Protein AF-A0A1G2LWX1-F1 (afdb_monomer_lite)

Secondary structure (DSSP, 8-state):
-EEEE-S--S-HHHHHHHTT-EEEEE-TTT--EEEEEESTTSSSSEEEEEEEEETTEEEEEEEEE-S---------STHHHHHHHHHHHHHHHHHHHHHHHHTT-

pLDDT: mean 83.65, std 17.0, range [34.72, 96.5]

Foldseek 3Di:
DKDKDAQAPDDPCQLVVLLVWDFDDQDPVQRWTKTWDDDPPDPDQIKIWTWDDDPRMIMTDIATDHDDDDPDDDDDDPVPVRVVVRVVSVVSSVVSSVVSRVVVD

Sequence (105 aa):
MKLLFKNIKCDVLFLIRRAGYGLERINGETGEYVFGRRFGGRQYPKFHIYARKEGDDLTVNLHLDQKKPVYSGVSAHSGEYDGEVVEQEAGRVKILIDKAIRAKI

Radius of gyration: 14.51 Å; chains: 1; bounding box: 31×26×38 Å

Structure (mmCIF, N/CA/C/O backbone):
data_AF-A0A1G2LWX1-F1
#
_entry.id   AF-A0A1G2LWX1-F1
#
loop_
_atom_site.group_PDB
_atom_site.id
_atom_site.type_symbol
_atom_site.label_atom_id
_atom_site.label_alt_id
_atom_site.label_comp_id
_atom_site.label_asym_id
_atom_site.label_entity_id
_atom_site.label_seq_id
_atom_site.pdbx_PDB_ins_code
_atom_site.Cartn_x
_atom_site.Cartn_y
_atom_site.Cartn_z
_atom_site.occupancy
_atom_site.B_iso_or_equiv
_atom_site.auth_seq_id
_atom_site.auth_comp_id
_atom_site.auth_asym_id
_atom_site.auth_atom_id
_atom_site.pdbx_PDB_model_num
ATOM 1 N N . MET A 1 1 ? -1.415 4.005 -8.676 1.00 88.50 1 MET A N 1
ATOM 2 C CA . MET A 1 1 ? -2.842 3.772 -8.356 1.00 88.50 1 MET A CA 1
ATOM 3 C C . MET A 1 1 ? -3.098 4.055 -6.882 1.00 88.50 1 MET A C 1
ATOM 5 O O . MET A 1 1 ? -2.389 3.514 -6.044 1.00 88.50 1 MET A O 1
ATOM 9 N N . LYS A 1 2 ? -4.107 4.871 -6.553 1.00 91.06 2 LYS A N 1
ATOM 10 C CA . LYS A 1 2 ? -4.453 5.228 -5.166 1.00 91.06 2 LYS A CA 1
ATOM 11 C C . LYS A 1 2 ? -5.703 4.474 -4.707 1.00 91.06 2 LYS A C 1
ATOM 13 O O . LYS A 1 2 ? -6.737 4.542 -5.360 1.00 91.06 2 LYS A O 1
ATOM 18 N N . LEU A 1 3 ? -5.612 3.805 -3.564 1.00 93.19 3 LEU A N 1
ATOM 19 C CA . LEU A 1 3 ? -6.710 3.134 -2.873 1.00 93.19 3 LEU A CA 1
ATOM 20 C C . LEU A 1 3 ? -6.994 3.851 -1.551 1.00 93.19 3 LEU A C 1
ATOM 22 O O . LEU A 1 3 ? -6.075 4.303 -0.864 1.00 93.19 3 LEU A O 1
ATOM 26 N N . LEU A 1 4 ? -8.274 3.944 -1.201 1.00 94.38 4 LEU A N 1
ATOM 27 C CA . LEU A 1 4 ? -8.750 4.564 0.030 1.00 94.38 4 LEU A CA 1
ATOM 28 C C . LEU A 1 4 ? -9.596 3.556 0.799 1.00 94.38 4 LEU A C 1
ATOM 30 O O . LEU A 1 4 ? -10.557 3.011 0.257 1.00 94.38 4 LEU A O 1
ATOM 34 N N . PHE A 1 5 ? -9.253 3.351 2.064 1.00 94.19 5 PHE A N 1
ATOM 35 C CA . PHE A 1 5 ? -10.014 2.529 2.992 1.00 94.19 5 PHE A CA 1
ATOM 36 C C . PHE A 1 5 ? -10.421 3.387 4.187 1.00 94.19 5 PHE A C 1
ATOM 38 O O . PHE A 1 5 ? -9.610 4.145 4.715 1.00 94.19 5 PHE A O 1
ATOM 45 N N . LYS A 1 6 ? -11.682 3.284 4.597 1.00 93.62 6 LYS A N 1
ATOM 46 C CA . LYS A 1 6 ? -12.264 4.076 5.688 1.00 93.62 6 LYS A CA 1
ATOM 47 C C . LYS A 1 6 ? -12.482 3.200 6.917 1.00 93.62 6 LYS A C 1
ATOM 49 O O . LYS A 1 6 ? -12.676 1.994 6.773 1.00 93.62 6 LYS A O 1
ATOM 54 N N . ASN A 1 7 ? -12.513 3.809 8.101 1.00 91.69 7 ASN A N 1
ATOM 55 C CA . ASN A 1 7 ? -12.843 3.132 9.365 1.00 91.69 7 ASN A CA 1
ATOM 56 C C . ASN A 1 7 ? -11.900 1.962 9.722 1.00 91.69 7 ASN A C 1
ATOM 58 O O . ASN A 1 7 ? -12.309 0.924 10.244 1.00 91.69 7 ASN A O 1
ATOM 62 N N . ILE A 1 8 ? -10.612 2.120 9.437 1.00 93.06 8 ILE A N 1
ATOM 63 C CA . ILE A 1 8 ? -9.576 1.120 9.662 1.00 93.06 8 ILE A CA 1
ATOM 64 C C . ILE A 1 8 ? -9.080 1.157 11.105 1.00 93.06 8 ILE A C 1
ATOM 66 O O . ILE A 1 8 ? -8.221 1.951 11.482 1.00 93.06 8 ILE A O 1
ATOM 70 N N . LYS A 1 9 ? -9.543 0.194 11.903 1.00 90.50 9 LYS A N 1
ATOM 71 C CA . LYS A 1 9 ? -9.045 -0.047 13.271 1.00 90.50 9 LYS A CA 1
ATOM 72 C C . LYS A 1 9 ? -7.751 -0.859 13.320 1.00 90.50 9 LYS A C 1
ATOM 74 O O . LYS A 1 9 ? -7.046 -0.855 14.323 1.00 90.50 9 LYS A O 1
ATOM 79 N N . CYS A 1 10 ? -7.407 -1.531 12.224 1.00 89.81 10 CYS A N 1
ATOM 80 C CA . CYS A 1 10 ? -6.182 -2.312 12.125 1.00 89.81 10 CYS A CA 1
ATOM 81 C C . CYS A 1 10 ? -4.931 -1.430 11.980 1.00 89.81 10 CYS A C 1
ATOM 83 O O . CYS A 1 10 ? -4.984 -0.283 11.526 1.00 89.81 10 CYS A O 1
ATOM 85 N N . ASP A 1 11 ? -3.794 -2.012 12.349 1.00 92.56 11 ASP A N 1
ATOM 86 C CA . ASP A 1 11 ? -2.473 -1.433 12.130 1.00 92.56 11 ASP A CA 1
ATOM 87 C C . ASP A 1 11 ? -2.066 -1.514 10.644 1.00 92.56 11 ASP A C 1
ATOM 89 O O . ASP A 1 11 ? -2.345 -2.510 9.966 1.00 92.56 11 ASP A O 1
ATOM 93 N N . VAL A 1 12 ? -1.395 -0.471 10.140 1.00 93.75 12 VAL A N 1
ATOM 94 C CA . VAL A 1 12 ? -0.976 -0.371 8.728 1.00 93.75 12 VAL A CA 1
ATOM 95 C C . VAL A 1 12 ? -0.003 -1.491 8.371 1.00 93.75 12 VAL A C 1
ATOM 97 O O . VAL A 1 12 ? -0.139 -2.130 7.326 1.00 93.75 12 VAL A O 1
ATOM 100 N N . LEU A 1 13 ? 0.950 -1.775 9.260 1.00 94.25 13 LEU A N 1
ATOM 101 C CA . LEU A 1 13 ? 1.959 -2.806 9.059 1.00 94.25 13 LEU A CA 1
ATOM 102 C C . LEU A 1 13 ? 1.312 -4.183 8.916 1.00 94.25 13 LEU A C 1
ATOM 104 O O . LEU A 1 13 ? 1.691 -4.963 8.042 1.00 94.25 13 LEU A O 1
ATOM 108 N N . PHE A 1 14 ? 0.307 -4.471 9.745 1.00 94.31 14 PHE A N 1
ATOM 109 C CA . PHE A 1 14 ? -0.454 -5.716 9.671 1.00 94.31 14 PHE A CA 1
ATOM 110 C C . PHE A 1 14 ? -1.155 -5.887 8.315 1.00 94.31 14 PHE A C 1
ATOM 112 O O . PHE A 1 14 ? -1.017 -6.937 7.681 1.00 94.31 14 PHE A O 1
ATOM 119 N N . LEU A 1 15 ? -1.875 -4.861 7.853 1.00 95.06 15 LEU A N 1
ATOM 120 C CA . LEU A 1 15 ? -2.644 -4.925 6.607 1.00 95.06 15 LEU A CA 1
ATOM 121 C C . LEU A 1 15 ? -1.744 -5.091 5.378 1.00 95.06 15 LEU A C 1
ATOM 123 O O . LEU A 1 15 ? -1.973 -5.974 4.550 1.00 95.06 15 LEU A O 1
ATOM 127 N N . ILE A 1 16 ? -0.685 -4.286 5.272 1.00 95.75 16 ILE A N 1
ATOM 128 C CA . ILE A 1 16 ? 0.174 -4.284 4.083 1.00 95.75 16 ILE A CA 1
ATOM 129 C C . ILE A 1 16 ? 1.064 -5.538 4.017 1.00 95.75 16 ILE A C 1
ATOM 131 O O . ILE A 1 16 ? 1.277 -6.091 2.933 1.00 95.75 16 ILE A O 1
ATOM 135 N N . ARG A 1 17 ? 1.487 -6.095 5.163 1.00 94.94 17 ARG A N 1
ATOM 136 C CA . ARG A 1 17 ? 2.188 -7.394 5.192 1.00 94.94 17 ARG A CA 1
ATOM 137 C C . ARG A 1 17 ? 1.298 -8.541 4.721 1.00 94.94 17 ARG A C 1
ATOM 139 O O . ARG A 1 17 ? 1.773 -9.412 3.997 1.00 94.94 17 ARG A O 1
ATOM 146 N N . ARG A 1 18 ? 0.001 -8.527 5.057 1.00 94.25 18 ARG A N 1
ATOM 147 C CA . ARG A 1 18 ? -0.979 -9.505 4.540 1.00 94.25 18 ARG A CA 1
ATOM 148 C C . ARG A 1 18 ? -1.196 -9.383 3.030 1.00 94.25 18 ARG A C 1
ATOM 150 O O . ARG A 1 18 ? -1.504 -10.383 2.389 1.00 94.25 18 ARG A O 1
ATOM 157 N N . ALA A 1 19 ? -0.970 -8.203 2.455 1.00 94.31 19 ALA A N 1
ATOM 158 C CA . ALA A 1 19 ? -0.961 -8.007 1.007 1.00 94.31 19 ALA A CA 1
ATOM 159 C C . ALA A 1 19 ? 0.326 -8.522 0.318 1.00 94.31 19 ALA A C 1
ATOM 161 O O . ALA A 1 19 ? 0.384 -8.577 -0.916 1.00 94.31 19 ALA A O 1
ATOM 162 N N . GLY A 1 20 ? 1.337 -8.950 1.086 1.00 94.12 20 GLY A N 1
ATOM 163 C CA . GLY A 1 20 ? 2.585 -9.532 0.579 1.00 94.12 20 GLY A CA 1
ATOM 164 C C . GLY A 1 20 ? 3.723 -8.529 0.380 1.00 94.12 20 GLY A C 1
ATOM 165 O O . GLY A 1 20 ? 4.634 -8.796 -0.401 1.00 94.12 20 GLY A O 1
ATOM 166 N N . TYR A 1 21 ? 3.670 -7.381 1.056 1.00 95.62 21 TYR A N 1
ATOM 167 C CA . TYR A 1 21 ? 4.684 -6.334 0.958 1.00 95.62 21 TYR A CA 1
ATOM 168 C C . TYR A 1 21 ? 5.509 -6.236 2.246 1.00 95.62 21 TYR A C 1
ATOM 170 O O . TYR A 1 21 ? 4.970 -6.285 3.355 1.00 95.62 21 TYR A O 1
ATOM 178 N N . GLY A 1 22 ? 6.826 -6.091 2.101 1.00 94.69 22 GLY A N 1
ATOM 179 C CA . GLY A 1 22 ? 7.753 -5.885 3.216 1.00 94.69 22 GLY A CA 1
ATOM 180 C C . GLY A 1 22 ? 7.930 -4.401 3.527 1.00 94.69 22 GLY A C 1
ATOM 181 O O . GLY A 1 22 ? 7.976 -3.594 2.603 1.00 94.69 22 GLY A O 1
ATOM 182 N N . LEU A 1 23 ? 8.025 -4.037 4.811 1.00 95.56 23 LEU A N 1
ATOM 183 C CA . LEU A 1 23 ? 8.355 -2.666 5.213 1.00 95.56 23 LEU A CA 1
ATOM 184 C C . LEU A 1 23 ? 9.796 -2.353 4.808 1.00 95.56 23 LEU A C 1
ATOM 186 O O . LEU A 1 23 ? 10.698 -3.129 5.114 1.00 95.56 23 LEU A O 1
ATOM 190 N N . GLU A 1 24 ? 10.006 -1.208 4.170 1.00 93.88 24 GLU A N 1
ATOM 191 C CA . GLU A 1 24 ? 11.340 -0.748 3.777 1.00 93.88 24 GLU A CA 1
ATOM 192 C C . GLU A 1 24 ? 11.801 0.450 4.586 1.00 93.88 24 GLU A C 1
ATOM 194 O O . GLU A 1 24 ? 12.947 0.491 5.024 1.00 93.88 24 GLU A O 1
ATOM 199 N N . ARG A 1 25 ? 10.912 1.422 4.795 1.00 94.38 25 ARG A N 1
ATOM 200 C CA . ARG A 1 25 ? 11.174 2.573 5.658 1.00 94.38 25 ARG A CA 1
ATOM 201 C C . ARG A 1 25 ? 9.876 3.189 6.156 1.00 94.38 25 ARG A C 1
ATOM 203 O O . ARG A 1 25 ? 8.816 2.984 5.569 1.00 94.38 25 ARG A O 1
ATOM 210 N N . ILE A 1 26 ? 9.987 3.980 7.212 1.00 94.06 26 ILE A N 1
ATOM 211 C CA . ILE A 1 26 ? 8.934 4.878 7.682 1.00 94.06 26 ILE A CA 1
ATOM 212 C C . ILE A 1 26 ? 9.500 6.288 7.557 1.00 94.06 26 ILE A C 1
ATOM 214 O O . ILE A 1 26 ? 10.614 6.546 8.012 1.00 94.06 26 ILE A O 1
ATOM 218 N N . ASN A 1 27 ? 8.778 7.181 6.892 1.00 89.94 27 ASN A N 1
ATOM 219 C CA . ASN A 1 27 ? 9.157 8.581 6.817 1.00 89.94 27 ASN A CA 1
ATOM 220 C C . ASN A 1 27 ? 8.831 9.251 8.161 1.00 89.94 27 ASN A C 1
ATOM 222 O O . ASN A 1 27 ? 7.661 9.390 8.512 1.00 89.94 27 ASN A O 1
ATOM 226 N N . GLY A 1 28 ? 9.864 9.645 8.909 1.00 85.75 28 GLY A N 1
ATOM 227 C CA . GLY A 1 28 ? 9.710 10.250 10.235 1.00 85.75 28 GLY A CA 1
ATOM 228 C C . GLY A 1 28 ? 9.029 11.622 10.228 1.00 85.75 28 GLY A C 1
ATOM 229 O O . GLY A 1 28 ? 8.449 12.002 11.237 1.00 85.75 28 GLY A O 1
ATOM 230 N N . GLU A 1 29 ? 9.050 12.339 9.102 1.00 86.31 29 GLU A N 1
ATOM 231 C CA . GLU A 1 29 ? 8.449 13.673 8.985 1.00 86.31 29 GLU A CA 1
ATOM 232 C C . GLU A 1 29 ? 6.952 13.602 8.666 1.00 86.31 29 GLU A C 1
ATOM 234 O O . GLU A 1 29 ? 6.158 14.387 9.176 1.00 86.31 29 GLU A O 1
ATOM 239 N N . THR A 1 30 ? 6.547 12.650 7.821 1.00 85.81 30 THR A N 1
ATOM 240 C CA . THR A 1 30 ? 5.156 12.530 7.344 1.00 85.81 30 THR A CA 1
ATOM 241 C C . THR A 1 30 ? 4.370 11.403 8.013 1.00 85.81 30 THR A C 1
ATOM 243 O O . THR A 1 30 ? 3.147 11.338 7.867 1.00 85.81 30 THR A O 1
ATOM 246 N N . GLY A 1 31 ? 5.052 10.491 8.713 1.00 88.12 31 GLY A N 1
ATOM 247 C CA . GLY A 1 31 ? 4.470 9.251 9.233 1.00 88.12 31 GLY A CA 1
ATOM 248 C C . GLY A 1 31 ? 4.089 8.243 8.140 1.00 88.12 31 GLY A C 1
ATOM 249 O O . GLY A 1 31 ? 3.350 7.296 8.405 1.00 88.12 31 GLY A O 1
ATOM 250 N N . GLU A 1 32 ? 4.543 8.446 6.900 1.00 93.88 32 GLU A N 1
ATOM 251 C CA . GLU A 1 32 ? 4.223 7.575 5.770 1.00 93.88 32 GLU A CA 1
ATOM 252 C C . GLU A 1 32 ? 5.068 6.295 5.791 1.00 93.88 32 GLU A C 1
ATOM 254 O O . GLU A 1 32 ? 6.296 6.324 5.892 1.00 93.88 32 GLU A O 1
ATOM 259 N N . TYR A 1 33 ? 4.405 5.153 5.653 1.00 96.31 33 TYR A N 1
ATOM 260 C CA . TYR A 1 33 ? 5.043 3.852 5.555 1.00 96.31 33 TYR A CA 1
ATOM 261 C C . TYR A 1 33 ? 5.347 3.534 4.097 1.00 96.31 33 TYR A C 1
ATOM 263 O O . TYR A 1 33 ? 4.469 3.617 3.237 1.00 96.31 33 TYR A O 1
ATOM 271 N N . VAL A 1 34 ? 6.571 3.093 3.829 1.00 95.44 34 VAL A N 1
ATOM 272 C CA . VAL A 1 34 ? 6.993 2.677 2.494 1.00 95.44 34 VAL A CA 1
ATOM 273 C C . VAL A 1 34 ? 7.260 1.187 2.492 1.00 95.44 34 VAL A C 1
ATOM 275 O O . VAL A 1 34 ? 8.079 0.685 3.267 1.00 95.44 34 VAL A O 1
ATOM 278 N N . PHE A 1 35 ? 6.579 0.484 1.595 1.00 96.06 35 PHE A N 1
ATOM 279 C CA . PHE A 1 35 ? 6.681 -0.956 1.452 1.00 96.06 35 PHE A CA 1
ATOM 280 C C . PHE A 1 35 ? 7.090 -1.367 0.042 1.00 96.06 35 PHE A C 1
ATOM 282 O O . PHE A 1 35 ? 6.736 -0.715 -0.940 1.00 96.06 35 PHE A O 1
ATOM 289 N N . GLY A 1 36 ? 7.783 -2.499 -0.054 1.00 93.62 36 GLY A N 1
ATOM 290 C CA . GLY A 1 36 ? 8.280 -3.060 -1.302 1.00 93.62 36 GLY A CA 1
ATOM 291 C C . GLY A 1 36 ? 7.872 -4.516 -1.513 1.00 93.62 36 GLY A C 1
ATOM 292 O O . GLY A 1 36 ? 7.867 -5.316 -0.574 1.00 93.62 36 GLY A O 1
ATOM 293 N N . ARG A 1 37 ? 7.588 -4.877 -2.769 1.00 92.19 37 ARG A N 1
ATOM 294 C CA . ARG A 1 37 ? 7.440 -6.266 -3.232 1.00 92.19 37 ARG A CA 1
ATOM 295 C C . ARG A 1 37 ? 8.246 -6.466 -4.516 1.00 92.19 37 ARG A C 1
ATOM 297 O O . ARG A 1 37 ? 7.936 -5.869 -5.544 1.00 92.19 37 ARG A O 1
ATOM 304 N N . ARG A 1 38 ? 9.306 -7.276 -4.439 1.00 86.31 38 ARG A N 1
ATOM 305 C CA . ARG A 1 38 ? 10.238 -7.550 -5.550 1.00 86.31 38 ARG A CA 1
ATOM 306 C C . ARG A 1 38 ? 9.816 -8.787 -6.340 1.00 86.31 38 ARG A C 1
ATOM 308 O O . ARG A 1 38 ? 9.283 -9.735 -5.761 1.00 86.31 38 ARG A O 1
ATOM 315 N N . PHE A 1 39 ? 10.104 -8.785 -7.639 1.00 78.56 39 PHE A N 1
ATOM 316 C CA . PHE A 1 39 ? 9.901 -9.928 -8.527 1.00 78.56 39 PHE A CA 1
ATOM 317 C C . PHE A 1 39 ? 11.220 -10.682 -8.738 1.00 78.56 39 PHE A C 1
ATOM 319 O O . PHE A 1 39 ? 12.106 -10.231 -9.462 1.00 78.56 39 PHE A O 1
ATOM 326 N N . GLY A 1 40 ? 11.369 -11.832 -8.074 1.00 69.69 40 GLY A N 1
ATOM 327 C CA . GLY A 1 40 ? 12.644 -12.556 -8.024 1.00 69.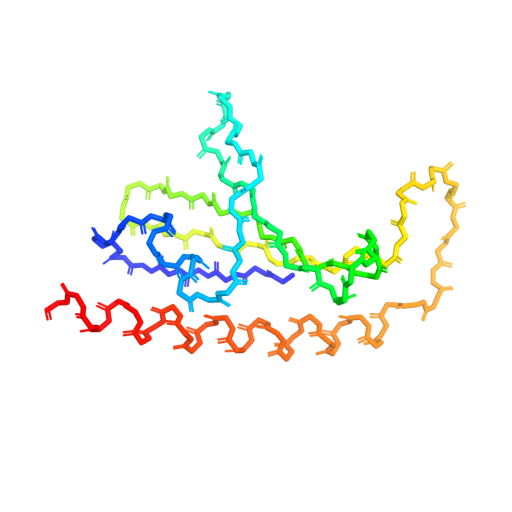69 40 GLY A CA 1
ATOM 328 C C . GLY A 1 40 ? 13.720 -11.786 -7.243 1.00 69.69 40 GLY A C 1
ATOM 329 O O . GLY A 1 40 ? 13.501 -10.665 -6.794 1.00 69.69 40 GLY A O 1
ATOM 330 N N . GLY A 1 41 ? 14.907 -12.369 -7.062 1.00 71.25 41 GLY A N 1
ATOM 331 C CA . GLY A 1 41 ? 16.013 -11.748 -6.307 1.00 71.25 41 GLY A CA 1
ATOM 332 C C . GLY A 1 41 ? 16.604 -10.466 -6.924 1.00 71.25 41 GLY A C 1
ATOM 333 O O . GLY A 1 41 ? 17.666 -10.019 -6.500 1.00 71.25 41 GLY A O 1
ATOM 334 N N . ARG A 1 42 ? 15.956 -9.885 -7.941 1.00 74.81 42 ARG A N 1
ATOM 335 C CA . ARG A 1 42 ? 16.391 -8.675 -8.645 1.00 74.81 42 ARG A CA 1
ATOM 336 C C . ARG A 1 42 ? 15.856 -7.419 -7.949 1.00 74.81 42 ARG A C 1
ATOM 338 O O . ARG A 1 42 ? 14.870 -7.455 -7.215 1.00 74.81 42 ARG A O 1
ATOM 345 N N . GLN A 1 43 ? 16.524 -6.289 -8.178 1.00 69.19 43 GLN A N 1
ATOM 346 C CA . GLN A 1 43 ? 16.133 -5.002 -7.591 1.00 69.19 43 GLN A CA 1
ATOM 347 C C . GLN A 1 43 ? 14.909 -4.377 -8.287 1.00 69.19 43 GLN A C 1
ATOM 349 O O . GLN A 1 43 ? 14.134 -3.686 -7.629 1.00 69.19 43 GLN A O 1
ATOM 354 N N . TYR A 1 44 ? 14.730 -4.661 -9.581 1.00 74.44 44 TYR A N 1
ATOM 355 C CA . TYR A 1 44 ? 13.624 -4.207 -10.426 1.00 74.44 44 TYR A CA 1
ATOM 356 C C . TYR A 1 44 ? 13.196 -5.332 -11.395 1.00 74.44 44 TYR A C 1
ATOM 358 O O . TYR A 1 44 ? 14.037 -6.182 -11.720 1.00 74.44 44 TYR A O 1
ATOM 366 N N . PRO A 1 45 ? 11.942 -5.336 -11.888 1.00 80.44 45 PRO A N 1
ATOM 367 C CA . PRO A 1 45 ? 10.850 -4.447 -11.491 1.00 80.44 45 PRO A CA 1
ATOM 368 C C . PRO A 1 45 ? 10.387 -4.724 -10.053 1.00 80.44 45 PRO A C 1
ATOM 370 O O . PRO A 1 45 ? 10.620 -5.804 -9.500 1.00 80.44 45 PRO A O 1
ATOM 373 N N . LYS A 1 46 ? 9.770 -3.731 -9.415 1.00 89.25 46 LYS A N 1
ATOM 374 C CA . LYS A 1 46 ? 9.329 -3.826 -8.021 1.00 89.25 46 LYS A CA 1
ATOM 375 C C . LYS A 1 46 ? 8.083 -2.983 -7.798 1.00 89.25 46 LYS A C 1
ATOM 377 O O . LYS A 1 46 ? 8.021 -1.844 -8.244 1.00 89.25 46 LYS A O 1
ATOM 382 N N . PHE A 1 47 ? 7.121 -3.520 -7.057 1.00 92.00 47 PHE A N 1
ATOM 383 C CA . PHE A 1 47 ? 5.998 -2.723 -6.586 1.00 92.00 47 PHE A CA 1
ATOM 384 C C . PHE A 1 47 ? 6.350 -1.968 -5.308 1.00 92.00 47 PHE A C 1
ATOM 386 O O . PHE A 1 47 ? 6.910 -2.546 -4.368 1.00 92.00 47 PHE A O 1
ATOM 393 N N . HIS A 1 48 ? 5.942 -0.706 -5.255 1.00 93.38 48 HIS A N 1
ATOM 394 C CA . HIS A 1 48 ? 6.026 0.151 -4.082 1.00 93.38 48 HIS A CA 1
ATOM 395 C C . HIS A 1 48 ? 4.646 0.542 -3.589 1.00 93.38 48 HIS A C 1
ATOM 397 O O . HIS A 1 48 ? 3.789 0.942 -4.371 1.00 93.38 48 HIS A O 1
ATOM 403 N N . ILE A 1 49 ? 4.455 0.463 -2.277 1.00 95.31 49 ILE A N 1
ATOM 404 C CA . 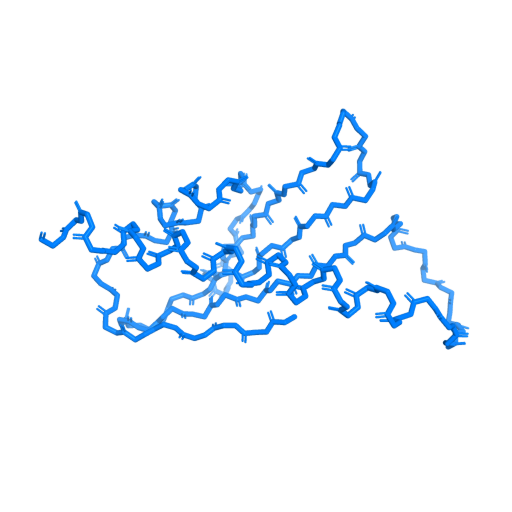ILE A 1 49 ? 3.288 1.016 -1.603 1.00 95.31 49 ILE A CA 1
ATOM 405 C C . ILE A 1 49 ? 3.748 2.134 -0.678 1.00 95.31 49 ILE A C 1
ATOM 407 O O . ILE A 1 49 ? 4.552 1.901 0.222 1.00 95.31 49 ILE A O 1
ATOM 411 N N . TYR A 1 50 ? 3.174 3.314 -0.872 1.00 95.19 50 TYR A N 1
ATOM 412 C CA . TYR A 1 50 ? 3.183 4.396 0.104 1.00 95.19 50 TYR A CA 1
ATOM 413 C C . TYR A 1 50 ? 1.856 4.351 0.851 1.00 95.19 50 TYR A C 1
ATOM 415 O O . TYR A 1 50 ? 0.795 4.542 0.249 1.00 95.19 50 TYR A O 1
ATOM 423 N N . ALA A 1 51 ? 1.897 4.016 2.136 1.00 96.00 51 ALA A N 1
ATOM 424 C CA . ALA A 1 51 ? 0.711 3.916 2.967 1.00 96.00 51 ALA A CA 1
ATOM 425 C C . ALA A 1 51 ? 0.741 4.971 4.066 1.00 96.00 51 ALA A C 1
ATOM 427 O O . ALA A 1 51 ? 1.710 5.083 4.816 1.00 96.00 51 ALA A O 1
ATOM 428 N N . ARG A 1 52 ? -0.357 5.709 4.198 1.00 94.88 52 ARG A N 1
ATOM 429 C CA . ARG A 1 52 ? -0.522 6.731 5.227 1.00 94.88 52 ARG A CA 1
ATOM 430 C C . ARG A 1 52 ? -1.870 6.559 5.894 1.00 94.88 52 ARG A C 1
ATOM 432 O O . ARG A 1 52 ? -2.884 6.419 5.209 1.00 94.88 52 ARG A O 1
ATOM 439 N N . LYS A 1 53 ? -1.865 6.570 7.224 1.00 93.00 53 LYS A N 1
ATOM 440 C CA . LYS A 1 53 ? -3.077 6.522 8.034 1.00 93.00 53 LYS A CA 1
ATOM 441 C C . LYS A 1 53 ? -3.321 7.888 8.664 1.00 93.00 53 LYS A C 1
ATOM 443 O O . LYS A 1 53 ? 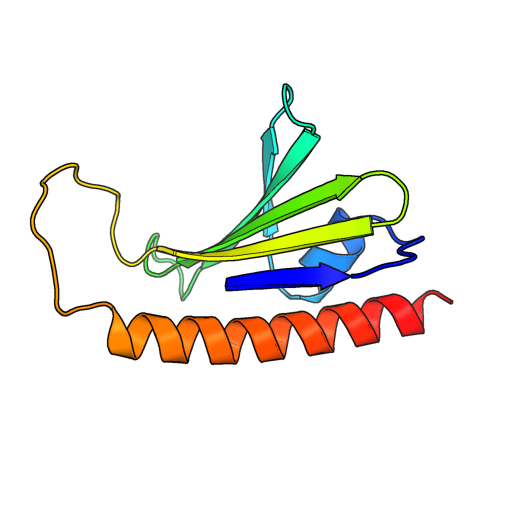-2.431 8.429 9.312 1.00 93.00 53 LYS A O 1
ATOM 448 N N . GLU A 1 54 ? -4.514 8.427 8.462 1.00 92.81 54 GLU A N 1
ATOM 449 C CA . GLU A 1 54 ? -4.974 9.701 9.011 1.00 92.81 54 GLU A CA 1
ATOM 450 C C . GLU A 1 54 ? -6.251 9.429 9.811 1.00 92.81 54 GLU A C 1
ATOM 452 O O . GLU A 1 54 ? -7.312 9.159 9.250 1.00 92.81 54 GLU A O 1
ATOM 457 N N . GLY A 1 55 ? -6.139 9.408 11.142 1.00 91.62 55 GLY A N 1
ATOM 458 C CA . GLY A 1 55 ? -7.217 8.915 12.001 1.00 91.62 55 GLY A CA 1
ATOM 459 C C . GLY A 1 55 ? -7.512 7.438 11.724 1.00 91.62 55 GLY A C 1
ATOM 460 O O . GLY A 1 55 ? -6.620 6.596 11.822 1.00 91.62 55 GLY A O 1
ATOM 461 N N . ASP A 1 56 ? -8.755 7.125 11.361 1.00 93.12 56 ASP A N 1
ATOM 462 C CA . ASP A 1 56 ? -9.160 5.779 10.942 1.00 93.12 56 ASP A CA 1
ATOM 463 C C . ASP A 1 56 ? -9.072 5.566 9.420 1.00 93.12 56 ASP A C 1
ATOM 465 O O . ASP A 1 56 ? -9.344 4.471 8.933 1.00 93.12 56 ASP A O 1
ATOM 469 N N . ASP A 1 57 ? -8.678 6.571 8.644 1.00 94.62 57 ASP A N 1
ATOM 470 C CA . ASP A 1 57 ? -8.625 6.458 7.192 1.00 94.62 57 ASP A CA 1
ATOM 471 C C . ASP A 1 57 ? -7.238 6.027 6.731 1.00 94.62 57 ASP A C 1
ATOM 473 O O . ASP A 1 57 ? -6.223 6.595 7.126 1.00 94.62 57 ASP A O 1
ATOM 477 N N . LEU A 1 58 ? -7.186 5.018 5.865 1.00 95.38 58 LEU A N 1
ATOM 478 C CA . LEU A 1 58 ? -5.955 4.493 5.293 1.00 95.38 58 LEU A CA 1
ATOM 479 C C . LEU A 1 58 ? -5.901 4.791 3.795 1.00 95.38 58 LEU A C 1
ATOM 481 O O . LEU A 1 58 ? -6.723 4.313 3.011 1.00 95.38 58 LEU A O 1
ATOM 485 N N . THR A 1 59 ? -4.875 5.531 3.393 1.00 95.56 59 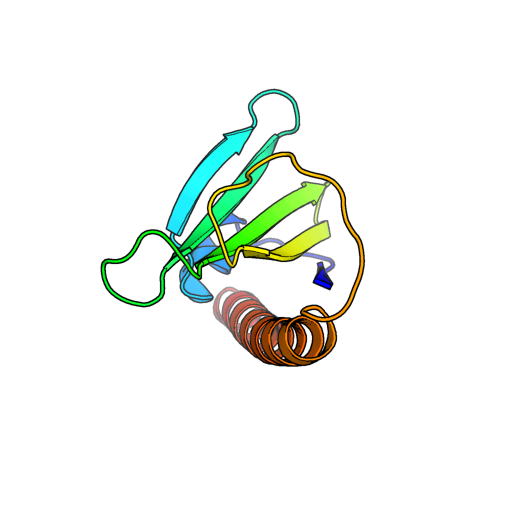THR A N 1
ATOM 486 C CA . THR A 1 59 ? -4.492 5.715 1.995 1.00 95.56 59 THR A CA 1
ATOM 487 C C . THR A 1 59 ? -3.387 4.731 1.635 1.00 95.56 59 THR A C 1
ATOM 489 O O . THR A 1 59 ? -2.393 4.638 2.350 1.00 95.56 59 THR A O 1
ATOM 492 N N . VAL A 1 60 ? -3.534 4.034 0.507 1.00 95.00 60 VAL A N 1
ATOM 493 C CA . VAL A 1 60 ? -2.535 3.113 -0.056 1.00 95.00 60 VAL A CA 1
ATOM 494 C C . VAL A 1 60 ? -2.266 3.520 -1.499 1.00 95.00 60 VAL A C 1
ATOM 496 O O . VAL A 1 60 ? -3.146 3.411 -2.349 1.00 95.00 60 VAL A O 1
ATOM 499 N N . ASN A 1 61 ? -1.063 4.002 -1.793 1.00 93.88 61 ASN A N 1
ATOM 500 C CA . ASN A 1 61 ? -0.664 4.418 -3.132 1.00 93.88 61 ASN A CA 1
ATOM 501 C C . ASN A 1 61 ? 0.357 3.436 -3.716 1.00 93.88 61 ASN A C 1
ATOM 503 O O . ASN A 1 61 ? 1.489 3.357 -3.241 1.00 93.88 61 ASN A O 1
ATOM 507 N N . LEU A 1 62 ? -0.069 2.682 -4.727 1.00 92.19 62 LEU A N 1
ATOM 508 C CA . LEU A 1 62 ? 0.698 1.648 -5.410 1.00 92.19 62 LEU A CA 1
ATOM 509 C C . LEU A 1 62 ? 1.391 2.204 -6.659 1.00 92.19 62 LEU A C 1
ATOM 511 O O . LEU A 1 62 ? 0.740 2.803 -7.517 1.00 92.19 62 LEU A O 1
ATOM 515 N N . HIS A 1 63 ? 2.681 1.918 -6.790 1.00 90.56 63 HIS A N 1
ATOM 516 C CA . HIS A 1 63 ? 3.516 2.242 -7.947 1.00 90.56 63 HIS A CA 1
ATOM 517 C C . HIS A 1 63 ? 4.269 0.999 -8.421 1.00 90.56 63 HIS A C 1
ATOM 519 O O . HIS A 1 63 ? 4.577 0.117 -7.614 1.00 90.56 63 HIS A O 1
ATOM 525 N N . LEU A 1 64 ? 4.570 0.935 -9.717 1.00 88.00 64 LEU A N 1
ATOM 526 C CA . LEU A 1 64 ? 5.474 -0.049 -10.307 1.00 88.00 64 LEU A CA 1
ATOM 527 C C . LEU A 1 64 ? 6.752 0.666 -10.741 1.00 88.00 64 LEU A C 1
ATOM 529 O O . LEU A 1 64 ? 6.737 1.466 -11.671 1.00 88.00 64 LEU A O 1
ATOM 533 N N . ASP A 1 65 ? 7.864 0.342 -10.094 1.00 84.06 65 ASP A N 1
ATOM 534 C CA . ASP A 1 65 ? 9.170 0.848 -10.488 1.00 84.06 65 ASP A CA 1
ATOM 535 C C . ASP A 1 65 ? 9.807 -0.160 -11.455 1.00 84.06 65 ASP A C 1
ATOM 537 O O . ASP A 1 65 ? 10.125 -1.290 -11.069 1.00 84.06 65 ASP A O 1
ATOM 541 N N . GLN A 1 66 ? 10.005 0.230 -12.717 1.00 70.44 66 GLN A N 1
ATOM 542 C CA . GLN A 1 66 ? 10.581 -0.649 -13.745 1.00 70.44 66 GLN A CA 1
ATOM 543 C C . GLN A 1 66 ? 12.109 -0.596 -13.845 1.00 70.44 66 GLN A C 1
ATOM 545 O O . GLN A 1 66 ? 12.745 -1.569 -14.253 1.00 70.44 66 GLN A O 1
ATOM 550 N N . LYS A 1 67 ? 12.717 0.539 -13.496 1.00 69.19 67 LYS A N 1
ATOM 551 C CA . LYS A 1 67 ? 14.166 0.771 -13.551 1.00 69.19 67 LYS A CA 1
ATOM 552 C C . LYS A 1 67 ? 14.589 1.608 -12.347 1.00 69.19 67 LYS A C 1
ATOM 554 O O . LYS A 1 67 ? 13.778 2.340 -11.782 1.00 69.19 67 LYS A O 1
ATOM 559 N N . LYS A 1 68 ? 15.877 1.544 -11.986 1.00 56.91 68 LYS A N 1
ATOM 560 C CA . LYS A 1 68 ? 16.479 2.534 -11.079 1.00 56.91 68 LYS A CA 1
ATOM 561 C C . LYS A 1 68 ? 16.218 3.920 -11.682 1.00 56.91 68 LYS A C 1
ATOM 563 O O . LYS A 1 68 ? 16.472 4.061 -12.878 1.00 56.91 68 LYS A O 1
ATOM 568 N N . PRO A 1 69 ? 15.708 4.910 -10.927 1.00 51.28 69 PRO A N 1
ATOM 569 C CA . PRO A 1 69 ? 15.436 6.225 -11.487 1.00 51.28 69 PRO A CA 1
ATOM 570 C C . PRO A 1 69 ? 16.739 6.807 -12.041 1.00 51.28 69 PRO A C 1
ATOM 572 O O . PRO A 1 69 ? 17.670 7.104 -11.294 1.00 51.28 69 PRO A O 1
ATOM 575 N N . VAL A 1 70 ? 16.818 6.909 -13.367 1.00 45.78 70 VAL A N 1
ATOM 576 C CA . VAL A 1 70 ? 17.817 7.704 -14.074 1.00 45.78 70 VAL A CA 1
ATOM 577 C C . VAL A 1 70 ? 17.057 8.959 -14.473 1.00 45.78 70 VAL A C 1
ATOM 579 O O . VAL A 1 70 ? 16.113 8.877 -15.255 1.00 45.78 70 VAL A O 1
ATOM 582 N N . TYR A 1 71 ? 17.380 10.100 -13.865 1.00 45.53 71 TYR A N 1
ATOM 583 C CA . TYR A 1 71 ? 16.806 11.380 -14.269 1.00 45.53 71 TYR A CA 1
ATOM 584 C C . TYR A 1 71 ? 17.273 11.684 -15.699 1.00 45.53 71 TYR A C 1
ATOM 586 O O . TYR A 1 71 ? 18.360 12.208 -15.910 1.00 45.53 71 TYR A O 1
ATOM 594 N N . SER A 1 72 ? 16.463 11.322 -16.689 1.00 34.72 72 SER A N 1
ATOM 595 C CA . SER A 1 72 ? 16.604 11.773 -18.071 1.00 34.72 72 SER A CA 1
ATOM 596 C C . SER A 1 72 ? 15.207 11.874 -18.667 1.00 34.72 72 SER A C 1
ATOM 598 O O . SER A 1 72 ? 14.564 10.861 -18.945 1.00 34.72 72 SER A O 1
ATOM 600 N N . GLY A 1 73 ? 14.712 13.106 -18.763 1.00 49.16 73 GLY A N 1
ATOM 601 C CA . GLY A 1 73 ? 13.377 13.404 -19.249 1.00 49.16 73 GLY A CA 1
ATOM 602 C C . GLY A 1 73 ? 13.217 13.055 -20.719 1.00 49.16 73 GLY A C 1
ATOM 603 O O . GLY A 1 73 ? 13.822 13.710 -21.553 1.00 49.16 73 GLY A O 1
ATOM 604 N N . VAL A 1 74 ? 12.368 12.074 -21.020 1.00 36.22 74 VAL A N 1
ATOM 605 C CA . VAL A 1 74 ? 11.599 11.993 -22.269 1.00 36.22 74 VAL A CA 1
ATOM 606 C C . VAL A 1 74 ? 10.324 11.182 -21.997 1.00 36.22 74 VAL A C 1
ATOM 608 O O . VAL A 1 74 ? 10.338 10.234 -21.214 1.00 36.22 74 VAL A O 1
ATOM 611 N N . SER A 1 75 ? 9.220 11.602 -22.612 1.00 43.62 75 SER A N 1
ATOM 612 C CA . SER A 1 75 ? 7.861 11.074 -22.443 1.00 43.62 75 SER A CA 1
ATOM 613 C C . SER A 1 75 ? 7.544 9.901 -23.387 1.00 43.62 75 SER A C 1
ATOM 615 O O . SER A 1 75 ? 8.098 9.850 -24.479 1.00 43.62 75 SER A O 1
ATOM 617 N N . ALA A 1 76 ? 6.584 9.061 -22.957 1.00 47.78 76 ALA A N 1
ATOM 618 C CA . ALA A 1 76 ? 5.724 8.123 -23.713 1.00 47.78 76 ALA A CA 1
ATOM 619 C C . ALA A 1 76 ? 6.437 7.021 -24.537 1.00 47.78 76 ALA A C 1
ATOM 621 O O . ALA A 1 76 ? 7.158 7.299 -25.480 1.00 47.78 76 ALA A O 1
ATOM 622 N N . HIS A 1 77 ? 6.350 5.723 -24.209 1.00 42.81 77 HIS A N 1
ATOM 623 C CA . HIS A 1 77 ? 5.190 4.844 -24.468 1.00 42.81 77 HIS A CA 1
ATOM 624 C C . HIS A 1 77 ? 5.123 3.605 -23.532 1.00 42.81 77 HIS A C 1
ATOM 626 O O . HIS A 1 77 ? 4.317 2.706 -23.744 1.00 42.81 77 HIS A O 1
ATOM 632 N N . SER A 1 78 ? 5.942 3.530 -22.476 1.00 42.62 78 SER A N 1
ATOM 633 C CA . SER A 1 78 ? 5.958 2.381 -21.541 1.00 42.62 78 SER A CA 1
ATOM 634 C C . SER A 1 78 ? 4.794 2.346 -20.532 1.00 42.62 78 SER A C 1
ATOM 636 O O . SER A 1 78 ? 4.752 1.455 -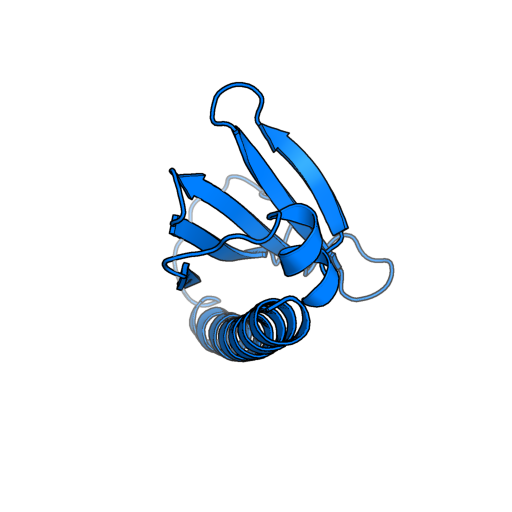19.698 1.00 42.62 78 SER A O 1
ATOM 638 N N . GLY A 1 79 ? 3.854 3.296 -20.583 1.00 46.31 79 GLY A N 1
ATOM 639 C CA . GLY A 1 79 ? 2.838 3.489 -19.539 1.00 46.31 79 GLY A CA 1
ATOM 640 C C . GLY A 1 79 ? 1.560 2.645 -19.645 1.00 46.31 79 GLY A C 1
ATOM 641 O O . GLY A 1 79 ? 0.886 2.484 -18.633 1.00 46.31 79 GLY A O 1
ATOM 642 N N . GLU A 1 80 ? 1.200 2.112 -20.819 1.00 42.12 80 GLU A N 1
ATOM 643 C CA . GLU A 1 80 ? -0.092 1.413 -20.991 1.00 42.12 80 GLU A CA 1
ATOM 644 C C . GLU A 1 80 ? -0.109 0.039 -20.308 1.00 42.12 80 GLU A C 1
ATOM 646 O O . GLU A 1 80 ? -1.006 -0.246 -19.516 1.00 42.12 80 GLU A O 1
ATOM 651 N N . TYR A 1 81 ? 0.929 -0.774 -20.526 1.00 50.81 81 TYR A N 1
ATOM 652 C CA . TYR A 1 81 ? 1.094 -2.051 -19.822 1.00 50.81 81 TYR A CA 1
ATOM 653 C C . TYR A 1 81 ? 1.322 -1.851 -18.319 1.00 50.81 81 TYR A C 1
ATOM 655 O O . TYR A 1 81 ? 0.871 -2.655 -17.506 1.00 50.81 81 TYR A O 1
ATOM 663 N N . ASP A 1 82 ? 1.977 -0.755 -17.933 1.00 63.28 82 ASP A N 1
ATOM 664 C CA . ASP A 1 82 ? 2.215 -0.418 -16.527 1.00 63.28 82 ASP A CA 1
ATOM 665 C C . ASP A 1 82 ? 0.917 -0.069 -15.817 1.00 63.28 82 ASP A C 1
ATOM 667 O O . ASP A 1 82 ? 0.728 -0.465 -14.668 1.00 63.28 82 ASP A O 1
ATOM 671 N N . GLY A 1 83 ? 0.007 0.618 -16.512 1.00 74.19 83 GLY A N 1
ATOM 672 C CA . GLY A 1 83 ? -1.350 0.870 -16.047 1.00 74.19 83 GLY A CA 1
ATOM 673 C C . GLY A 1 83 ? -2.074 -0.433 -15.731 1.00 74.19 83 GLY A C 1
ATOM 674 O O . GLY A 1 83 ? -2.480 -0.632 -14.588 1.00 74.19 83 GLY A O 1
ATOM 675 N N . GLU A 1 84 ? -2.141 -1.354 -16.694 1.00 82.50 84 GLU A N 1
ATOM 676 C CA . GLU A 1 84 ? -2.831 -2.637 -16.517 1.00 82.50 84 GLU A CA 1
ATOM 677 C C . GLU A 1 84 ? -2.207 -3.480 -15.389 1.00 82.50 84 GLU A C 1
ATOM 679 O O . GLU A 1 84 ? -2.911 -3.986 -14.513 1.00 82.50 84 GLU A O 1
ATOM 684 N N . VAL A 1 85 ? -0.875 -3.586 -15.342 1.00 87.06 85 VAL A N 1
ATOM 685 C CA . VAL A 1 85 ? -0.163 -4.347 -14.300 1.00 87.06 85 VAL A CA 1
ATOM 686 C C . VAL A 1 85 ? -0.383 -3.734 -12.912 1.00 87.06 85 VAL A C 1
ATOM 688 O O . VAL A 1 85 ? -0.604 -4.458 -11.935 1.00 87.06 85 VAL A O 1
ATOM 691 N N . VAL A 1 86 ? -0.345 -2.403 -12.800 1.00 88.19 86 VAL A N 1
ATOM 692 C CA . VAL A 1 86 ? -0.607 -1.693 -11.540 1.00 88.19 86 VAL A CA 1
ATOM 693 C C . VAL A 1 86 ? -2.078 -1.811 -11.137 1.00 88.19 86 VAL A C 1
ATOM 695 O O . VAL A 1 86 ? -2.364 -1.926 -9.947 1.00 88.19 86 VAL A O 1
ATOM 698 N N . GLU A 1 87 ? -3.014 -1.814 -12.083 1.00 89.62 87 GLU A N 1
ATOM 699 C CA . GLU A 1 87 ? -4.448 -1.991 -11.833 1.00 89.62 87 GLU A CA 1
ATOM 700 C C . GLU A 1 87 ? -4.778 -3.392 -11.321 1.00 89.62 87 GLU A C 1
ATOM 702 O O . GLU A 1 87 ? -5.451 -3.533 -10.294 1.00 89.62 87 GLU A O 1
ATOM 707 N N . GLN A 1 88 ? -4.252 -4.427 -11.977 1.00 90.62 88 GLN A N 1
ATOM 708 C CA . GLN A 1 88 ? -4.415 -5.814 -11.545 1.00 90.62 88 GLN A CA 1
ATOM 709 C C . GLN A 1 88 ? -3.845 -6.020 -10.136 1.00 90.62 88 GLN A C 1
ATOM 711 O O . GLN A 1 88 ? -4.501 -6.604 -9.263 1.00 90.62 88 GLN A O 1
ATOM 716 N N . GLU A 1 89 ? -2.649 -5.486 -9.870 1.00 93.50 89 GLU A N 1
ATOM 717 C CA . GLU A 1 89 ? -2.044 -5.568 -8.543 1.00 93.50 89 GLU A CA 1
ATOM 718 C C . GLU A 1 89 ? -2.823 -4.747 -7.507 1.00 93.50 89 GLU A C 1
ATOM 720 O O . GLU A 1 89 ? -3.019 -5.216 -6.385 1.00 93.50 89 GLU A O 1
ATOM 725 N N . ALA A 1 90 ? -3.336 -3.566 -7.860 1.00 93.12 90 ALA A N 1
ATOM 726 C CA . ALA A 1 90 ? -4.189 -2.779 -6.973 1.00 93.12 90 ALA A CA 1
ATOM 727 C C . ALA A 1 90 ? -5.473 -3.538 -6.609 1.00 93.12 90 ALA A C 1
ATOM 729 O O . ALA A 1 90 ? -5.871 -3.541 -5.441 1.00 93.12 90 ALA A O 1
ATOM 730 N N . GLY A 1 91 ? -6.083 -4.240 -7.570 1.00 94.94 91 GLY A N 1
ATOM 731 C CA . GLY A 1 91 ? -7.219 -5.129 -7.332 1.00 94.94 91 GLY A CA 1
ATOM 732 C C . GLY A 1 91 ? -6.877 -6.249 -6.346 1.00 94.94 91 GLY A C 1
ATOM 733 O O . GLY A 1 91 ? -7.592 -6.455 -5.360 1.00 94.94 91 GLY A O 1
ATOM 734 N N . ARG A 1 92 ? -5.735 -6.920 -6.544 1.00 95.81 92 ARG A N 1
ATOM 735 C CA . ARG A 1 92 ? -5.234 -7.957 -5.625 1.00 95.81 92 ARG A CA 1
ATOM 736 C C . ARG A 1 92 ? -4.993 -7.403 -4.218 1.00 95.81 92 ARG A C 1
ATOM 738 O O . ARG A 1 92 ? -5.436 -8.005 -3.240 1.00 95.81 92 ARG A O 1
ATOM 745 N N . VAL A 1 93 ? -4.313 -6.260 -4.107 1.00 95.69 93 VAL A N 1
ATOM 746 C CA . VAL A 1 93 ? -4.014 -5.586 -2.833 1.00 95.69 93 VAL A CA 1
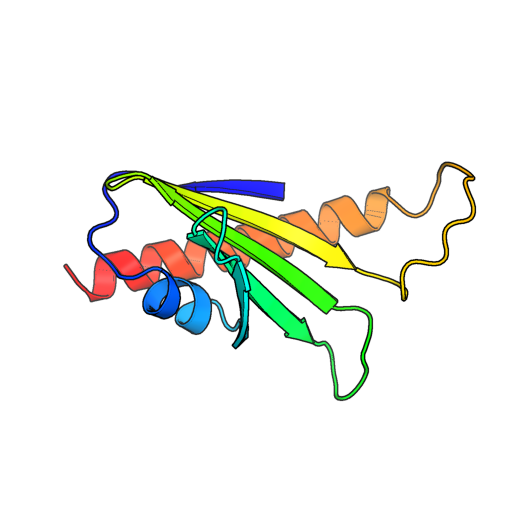ATOM 747 C C . VAL A 1 93 ? -5.301 -5.216 -2.106 1.00 95.69 93 VAL A C 1
ATOM 749 O O . VAL A 1 93 ? -5.425 -5.517 -0.919 1.00 95.69 93 VAL A O 1
ATOM 752 N N . LYS A 1 94 ? -6.282 -4.643 -2.812 1.00 96.06 94 LYS A N 1
ATOM 753 C CA . LYS A 1 94 ? -7.586 -4.294 -2.240 1.00 96.06 94 LYS A CA 1
ATOM 754 C C . LYS A 1 94 ? -8.279 -5.510 -1.631 1.00 96.06 94 LYS A C 1
ATOM 756 O O . LYS A 1 94 ? -8.638 -5.474 -0.459 1.00 96.06 94 LYS A O 1
ATOM 761 N N . ILE A 1 95 ? -8.380 -6.609 -2.382 1.00 96.50 95 ILE A N 1
ATOM 762 C CA . ILE A 1 95 ? -9.011 -7.851 -1.909 1.00 96.50 95 ILE A CA 1
ATOM 763 C C . ILE A 1 95 ? -8.314 -8.389 -0.653 1.00 96.50 95 ILE A C 1
ATOM 765 O O . ILE A 1 95 ? -8.977 -8.837 0.283 1.00 96.50 95 ILE A O 1
ATOM 769 N N . LEU A 1 96 ? -6.979 -8.378 -0.619 1.00 96.00 96 LEU A N 1
ATOM 770 C CA . LEU A 1 96 ? -6.222 -8.899 0.521 1.00 96.00 96 LEU A CA 1
ATOM 771 C C . LEU A 1 96 ? -6.346 -8.017 1.763 1.00 96.00 96 LEU A C 1
ATOM 773 O O . LEU A 1 96 ? -6.473 -8.553 2.864 1.00 96.00 96 LEU A O 1
ATOM 777 N N . ILE A 1 97 ? -6.350 -6.695 1.594 1.00 94.38 97 ILE A N 1
ATOM 778 C CA . ILE A 1 97 ? -6.577 -5.752 2.691 1.00 94.38 97 ILE A CA 1
ATOM 779 C C . ILE A 1 97 ? -8.003 -5.904 3.228 1.00 94.38 97 ILE A C 1
ATOM 781 O O . ILE A 1 97 ? -8.165 -6.066 4.434 1.00 94.38 97 ILE A O 1
ATOM 785 N N . ASP A 1 98 ? -9.020 -5.964 2.363 1.00 94.31 98 ASP A N 1
ATOM 786 C CA . ASP A 1 98 ? -10.417 -6.167 2.773 1.00 94.31 98 ASP A CA 1
ATOM 787 C C . ASP A 1 98 ? -10.593 -7.475 3.560 1.00 94.31 98 ASP A C 1
ATOM 789 O O . ASP A 1 98 ? -11.247 -7.503 4.606 1.00 94.31 98 ASP A O 1
ATOM 793 N N . LYS A 1 99 ? -9.958 -8.565 3.106 1.00 94.00 99 LYS A N 1
ATOM 794 C CA . LYS A 1 99 ? -9.928 -9.837 3.845 1.00 94.00 99 LYS A CA 1
ATOM 795 C C . LYS A 1 99 ? -9.236 -9.698 5.202 1.00 94.00 99 LYS A C 1
ATOM 797 O O . LYS A 1 99 ? -9.736 -10.229 6.189 1.00 94.00 99 LYS A O 1
ATOM 802 N N . ALA A 1 100 ? -8.104 -8.998 5.264 1.00 92.38 100 ALA A N 1
ATOM 803 C CA . ALA A 1 100 ? -7.351 -8.804 6.501 1.00 92.38 100 ALA A CA 1
ATOM 804 C C . ALA A 1 100 ? -8.105 -7.940 7.525 1.00 92.38 100 ALA A C 1
ATOM 806 O O . ALA A 1 100 ? -8.018 -8.219 8.718 1.00 92.38 100 ALA A O 1
ATOM 807 N N . ILE A 1 101 ? -8.860 -6.937 7.066 1.00 92.50 101 ILE A N 1
ATOM 808 C CA . ILE A 1 101 ? -9.741 -6.122 7.911 1.00 92.50 101 ILE A CA 1
ATOM 809 C C . ILE A 1 101 ? -10.826 -7.009 8.524 1.00 92.50 101 ILE A C 1
ATOM 811 O O . ILE A 1 101 ? -10.978 -7.030 9.740 1.00 92.50 101 ILE A O 1
ATOM 815 N N . ARG A 1 102 ? -11.534 -7.792 7.699 1.00 90.19 102 ARG A N 1
ATOM 816 C CA . ARG A 1 102 ? -12.619 -8.677 8.159 1.00 90.19 102 ARG A CA 1
ATOM 817 C C . ARG A 1 102 ? -12.148 -9.764 9.121 1.00 90.19 102 ARG A C 1
ATOM 819 O O . ARG A 1 102 ? -12.886 -10.123 10.018 1.00 90.19 102 ARG A O 1
ATOM 826 N N . ALA A 1 103 ? -10.935 -10.283 8.943 1.00 85.44 103 ALA A N 1
ATOM 827 C CA . ALA A 1 103 ? -10.390 -11.342 9.793 1.00 85.44 103 ALA A CA 1
ATOM 828 C C . ALA A 1 103 ? -9.986 -10.874 11.206 1.00 85.44 103 ALA A C 1
ATOM 830 O O . ALA A 1 103 ? -9.567 -11.699 12.014 1.00 85.44 103 ALA A O 1
ATOM 831 N N . LYS A 1 104 ? -10.025 -9.565 11.480 1.00 74.50 104 LYS A N 1
ATOM 832 C CA . LYS A 1 104 ? -9.606 -8.964 12.755 1.00 74.50 104 LYS A CA 1
ATOM 833 C C . LYS A 1 104 ? -10.744 -8.219 13.471 1.00 74.50 104 LYS A C 1
ATOM 835 O O . LYS A 1 104 ? -10.498 -7.631 14.522 1.00 74.50 104 LYS A O 1
ATOM 840 N N . ILE A 1 105 ? -11.946 -8.234 12.891 1.00 57.50 105 ILE A N 1
ATOM 841 C CA . ILE A 1 105 ? -13.192 -7.763 13.512 1.00 57.50 105 ILE A CA 1
ATOM 842 C C . ILE A 1 105 ? -13.852 -8.944 14.218 1.00 57.50 105 ILE A C 1
ATOM 844 O O . ILE A 1 105 ? -13.810 -10.053 13.641 1.00 57.50 105 ILE A O 1
#

Organism: NCBI:txid1802296